Protein AF-A0A9P9CT08-F1 (afdb_monomer)

Foldseek 3Di:
DDDDPDDPVVLLVVLVVLLVLLVVLCVVLVLPVLLCCLAPVCPPPPQFDPLLNVLSVVLVVLLVVLVVLLVCVLCVCVPPVDDQPPVVLVVDPVSVVSVVVSVVSLVSSLVSQLCSPVRRHVDDSVSSNSNSVSVVSSVSSVSSNPDRDDDDDD

Mean predicted aligned error: 8.0 Å

Structure (mmCIF, N/CA/C/O backbone):
data_AF-A0A9P9CT08-F1
#
_entry.id   AF-A0A9P9CT08-F1
#
loop_
_atom_site.group_PDB
_atom_site.id
_atom_site.type_symbol
_atom_site.label_atom_id
_atom_site.label_alt_id
_atom_site.label_comp_id
_atom_site.label_asym_id
_atom_site.label_entity_id
_atom_site.label_seq_id
_atom_site.pdbx_PDB_ins_code
_atom_site.Cartn_x
_atom_site.Cartn_y
_atom_site.Cartn_z
_atom_site.occupancy
_atom_site.B_iso_or_equiv
_atom_site.auth_seq_id
_atom_site.auth_comp_id
_atom_site.auth_asym_id
_atom_site.auth_atom_id
_atom_site.pdbx_PDB_model_num
ATOM 1 N N . MET A 1 1 ? -39.304 -1.023 11.122 1.00 39.38 1 MET A N 1
ATOM 2 C CA . MET A 1 1 ? -38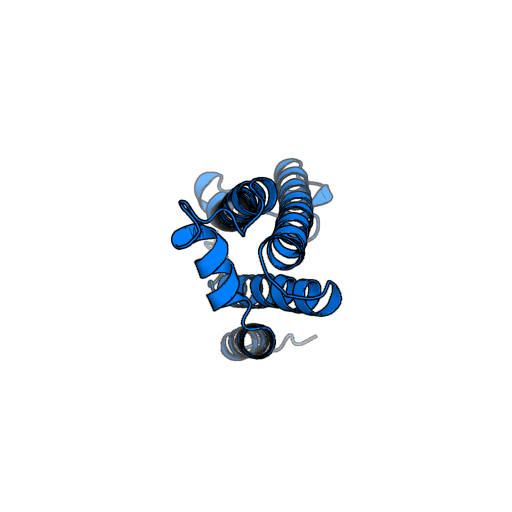.412 -0.973 9.941 1.00 39.38 1 MET A CA 1
ATOM 3 C C . MET A 1 1 ? -37.494 -2.193 10.001 1.00 39.38 1 MET A C 1
ATOM 5 O O . MET A 1 1 ? -36.633 -2.244 10.865 1.00 39.38 1 MET A O 1
ATOM 9 N N . SER A 1 2 ? -37.775 -3.234 9.209 1.00 43.03 2 SER A N 1
ATOM 10 C CA . SER A 1 2 ? -37.093 -4.540 9.278 1.00 43.03 2 SER A CA 1
ATOM 11 C C . SER A 1 2 ? -35.715 -4.464 8.611 1.00 43.03 2 SER A C 1
ATOM 13 O O . SER A 1 2 ? -35.615 -4.263 7.401 1.00 43.03 2 SER A O 1
ATOM 15 N N . THR A 1 3 ? -34.640 -4.587 9.389 1.00 51.22 3 THR A N 1
ATOM 16 C CA . THR A 1 3 ? -33.278 -4.709 8.866 1.00 51.22 3 THR A CA 1
ATOM 17 C C . THR A 1 3 ? -33.028 -6.168 8.493 1.00 51.22 3 THR A C 1
ATOM 19 O O . THR A 1 3 ? -32.820 -7.021 9.352 1.00 51.22 3 THR A O 1
ATOM 22 N N . ARG A 1 4 ? -33.054 -6.485 7.191 1.00 50.19 4 ARG A N 1
ATOM 23 C CA . ARG A 1 4 ? -32.616 -7.803 6.704 1.00 50.19 4 ARG A CA 1
ATOM 24 C C . ARG A 1 4 ? -31.183 -8.062 7.198 1.00 50.19 4 ARG A C 1
ATOM 26 O O . ARG A 1 4 ? -30.315 -7.220 6.946 1.00 50.19 4 ARG A O 1
ATOM 33 N N . PRO A 1 5 ? -30.895 -9.196 7.862 1.00 50.75 5 PRO A N 1
ATOM 34 C CA . PRO A 1 5 ? -29.531 -9.533 8.236 1.00 50.75 5 PRO A CA 1
ATOM 35 C C . PRO A 1 5 ? -28.715 -9.710 6.953 1.00 50.75 5 PRO A C 1
ATOM 37 O O . PRO A 1 5 ? -28.969 -10.612 6.158 1.00 50.75 5 PRO A O 1
ATOM 40 N N . SER A 1 6 ? -27.757 -8.813 6.709 1.00 51.44 6 SER A N 1
ATOM 41 C CA . SER A 1 6 ? -26.804 -9.003 5.612 1.00 51.44 6 SER A CA 1
ATOM 42 C C . SER A 1 6 ? -26.018 -10.286 5.881 1.00 51.44 6 SER A C 1
ATOM 44 O O . SER A 1 6 ? -25.309 -10.389 6.884 1.00 51.44 6 SER A O 1
ATOM 46 N N . THR A 1 7 ? -26.196 -11.293 5.026 1.00 59.69 7 THR A N 1
ATOM 47 C CA . THR A 1 7 ? -25.494 -12.568 5.165 1.00 59.69 7 THR A CA 1
ATOM 48 C C . THR A 1 7 ? -23.986 -12.318 5.042 1.00 59.69 7 THR A C 1
ATOM 50 O O . THR A 1 7 ? -23.569 -11.567 4.153 1.00 59.69 7 THR A O 1
ATOM 53 N N . PRO A 1 8 ? -23.146 -12.919 5.904 1.00 60.28 8 PRO A N 1
ATOM 54 C CA . PRO A 1 8 ? -21.688 -12.735 5.876 1.00 60.28 8 PRO A CA 1
ATOM 55 C C . PRO A 1 8 ? -21.079 -13.000 4.488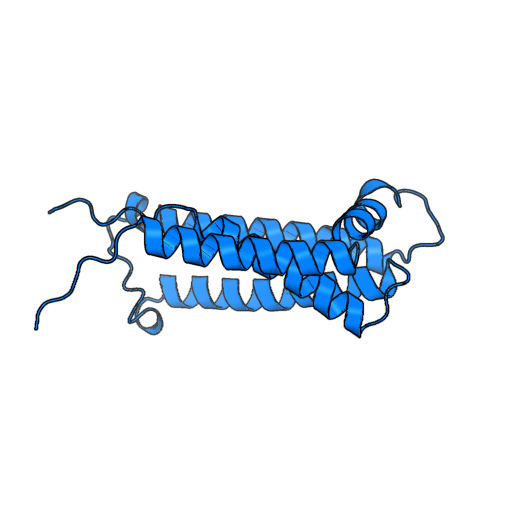 1.00 60.28 8 PRO A C 1
ATOM 57 O O . PRO A 1 8 ? -20.146 -12.313 4.071 1.00 60.28 8 PRO A O 1
ATOM 60 N N . PHE A 1 9 ? -21.700 -13.898 3.721 1.00 63.06 9 PHE A N 1
ATOM 61 C CA . PHE A 1 9 ? -21.345 -14.224 2.341 1.00 63.06 9 PHE A CA 1
ATOM 62 C C . PHE A 1 9 ? -21.417 -13.024 1.379 1.00 63.06 9 PHE A C 1
ATOM 64 O O . PHE A 1 9 ? -20.580 -12.877 0.493 1.00 63.06 9 PHE A O 1
ATOM 71 N N . THR A 1 10 ? -22.378 -12.112 1.571 1.00 70.31 10 THR A N 1
ATOM 72 C CA . THR A 1 10 ? -22.553 -10.937 0.698 1.00 70.31 10 THR A CA 1
ATOM 73 C C . THR A 1 10 ? -21.413 -9.926 0.872 1.00 70.31 10 THR A C 1
ATOM 75 O O . THR A 1 10 ? -20.987 -9.289 -0.094 1.00 70.31 10 THR A O 1
ATOM 78 N N . HIS A 1 11 ? -20.885 -9.796 2.095 1.00 67.31 11 HIS A N 1
ATOM 79 C CA . HIS A 1 11 ? -19.746 -8.920 2.395 1.00 67.31 11 HIS A CA 1
ATOM 80 C C . HIS A 1 11 ? -18.431 -9.507 1.885 1.00 67.31 11 HIS A C 1
ATOM 82 O O . HIS A 1 11 ? -17.660 -8.795 1.245 1.00 67.31 11 HIS A O 1
ATOM 88 N N . GLN A 1 12 ? -18.212 -10.811 2.071 1.00 73.69 12 GLN A N 1
ATOM 89 C CA . GLN A 1 12 ? -17.031 -11.509 1.548 1.00 73.69 12 GLN A CA 1
ATOM 90 C C . GLN A 1 12 ? -16.978 -11.479 0.014 1.00 73.69 12 GLN A C 1
ATOM 92 O O . GLN A 1 12 ? -15.934 -11.181 -0.565 1.00 73.69 12 GLN A O 1
ATOM 97 N N . LEU A 1 13 ? -18.118 -11.676 -0.657 1.00 76.81 13 LEU A N 1
ATOM 98 C CA . LEU A 1 13 ? -18.204 -11.596 -2.116 1.00 76.81 13 LEU A CA 1
ATOM 99 C C . LEU A 1 13 ? -17.859 -10.196 -2.642 1.00 76.81 13 LEU A C 1
ATOM 101 O O . LEU A 1 13 ? -17.245 -10.055 -3.699 1.00 76.81 13 LEU A O 1
ATOM 105 N N . ARG A 1 14 ? -18.227 -9.144 -1.903 1.00 77.38 14 ARG A N 1
ATOM 106 C CA . ARG A 1 14 ? -17.872 -7.765 -2.259 1.00 77.38 14 ARG A CA 1
ATOM 107 C C . ARG A 1 14 ? -16.369 -7.511 -2.105 1.00 77.38 14 ARG A C 1
ATOM 109 O O . ARG A 1 14 ? -15.801 -6.838 -2.958 1.00 77.38 14 ARG A O 1
ATOM 116 N N . GLN A 1 15 ? -15.728 -8.083 -1.087 1.00 83.62 15 GLN A N 1
ATOM 117 C CA . GLN A 1 15 ? -14.278 -7.967 -0.880 1.00 83.62 15 GLN A CA 1
ATOM 118 C C . GLN A 1 15 ? -13.469 -8.725 -1.938 1.00 83.62 15 GLN A C 1
ATOM 120 O O . GLN A 1 15 ? -12.487 -8.203 -2.465 1.00 83.62 15 GLN A O 1
ATOM 125 N N . LEU A 1 16 ? -13.947 -9.900 -2.354 1.00 87.25 16 LEU A N 1
ATOM 126 C CA . LEU A 1 16 ? -13.351 -10.659 -3.456 1.00 87.25 16 LEU A CA 1
ATOM 127 C C . LEU A 1 16 ? -13.342 -9.881 -4.779 1.00 87.25 16 LEU A C 1
ATOM 129 O O . LEU A 1 16 ? -12.391 -10.004 -5.547 1.00 87.25 16 LEU A O 1
ATOM 133 N N . ARG A 1 17 ? -14.348 -9.031 -5.040 1.00 86.69 17 ARG A N 1
ATOM 134 C CA . ARG A 1 17 ? -14.353 -8.166 -6.235 1.00 86.69 17 ARG A CA 1
ATOM 135 C C . ARG A 1 17 ? -13.184 -7.186 -6.237 1.00 86.69 17 ARG A C 1
ATOM 137 O O . ARG A 1 17 ? -12.593 -6.978 -7.291 1.00 86.69 17 ARG A O 1
ATOM 144 N N . PHE A 1 18 ? -12.823 -6.618 -5.085 1.00 87.56 18 PHE A N 1
ATOM 145 C CA . PHE A 1 18 ? -11.646 -5.752 -4.991 1.00 87.56 18 PHE A CA 1
ATOM 146 C C . PHE A 1 18 ? -10.371 -6.536 -5.293 1.00 87.56 18 PHE A C 1
ATOM 148 O O . PHE A 1 18 ? -9.583 -6.103 -6.126 1.00 87.56 18 PHE A O 1
ATOM 155 N N . ILE A 1 19 ? -10.214 -7.733 -4.722 1.00 91.31 19 ILE A N 1
ATOM 156 C CA . ILE A 1 19 ? -9.061 -8.598 -5.014 1.00 91.31 19 ILE A CA 1
ATOM 157 C C . ILE A 1 19 ? -8.984 -8.926 -6.508 1.00 91.31 19 ILE A C 1
ATOM 159 O O . ILE A 1 19 ? -7.902 -8.848 -7.085 1.00 91.31 19 ILE A O 1
ATOM 163 N N . ALA A 1 20 ? -10.113 -9.230 -7.152 1.00 90.94 20 ALA A N 1
ATOM 164 C CA . ALA A 1 20 ? -10.164 -9.521 -8.582 1.00 90.94 20 ALA A CA 1
ATOM 165 C C . ALA A 1 20 ? -9.766 -8.303 -9.435 1.00 90.94 20 ALA A C 1
ATOM 167 O O . ALA A 1 20 ? -8.899 -8.419 -10.299 1.00 90.94 20 ALA A O 1
ATOM 168 N N . ILE A 1 21 ? -10.340 -7.125 -9.161 1.00 92.19 21 ILE A N 1
ATOM 169 C CA . ILE A 1 21 ? -10.033 -5.879 -9.886 1.00 92.19 21 ILE A CA 1
ATOM 170 C C . ILE A 1 21 ? -8.563 -5.490 -9.695 1.00 92.19 21 ILE A C 1
ATOM 172 O O . ILE A 1 21 ? -7.868 -5.174 -10.660 1.00 92.19 21 ILE A O 1
ATOM 176 N N . GLY A 1 22 ? -8.073 -5.551 -8.458 1.00 91.75 22 GLY A N 1
ATOM 177 C CA . GLY A 1 22 ? -6.681 -5.264 -8.142 1.00 91.75 22 GLY A CA 1
ATOM 178 C C . GLY A 1 22 ? -5.729 -6.258 -8.807 1.00 91.75 22 GLY A C 1
ATOM 179 O O . GLY A 1 22 ? -4.739 -5.848 -9.404 1.00 91.75 22 GLY A O 1
ATOM 180 N N . SER A 1 23 ? -6.050 -7.554 -8.796 1.00 91.50 23 SER A N 1
ATOM 181 C CA . SER A 1 23 ? -5.259 -8.589 -9.480 1.00 91.50 23 SER A CA 1
ATOM 182 C C . SER A 1 23 ? -5.216 -8.378 -10.994 1.00 91.50 23 SER A C 1
ATOM 184 O O . SER A 1 23 ? -4.155 -8.523 -11.599 1.00 91.50 23 SER A O 1
ATOM 186 N N . ALA A 1 24 ? -6.329 -7.969 -11.610 1.00 94.62 24 ALA A N 1
ATOM 187 C CA . ALA A 1 24 ? -6.372 -7.645 -13.034 1.00 94.62 24 ALA A CA 1
ATOM 188 C C . ALA A 1 24 ? -5.461 -6.453 -13.380 1.00 94.62 24 ALA A C 1
ATOM 190 O O . ALA A 1 24 ? -4.666 -6.531 -14.319 1.00 94.62 24 ALA A O 1
ATOM 191 N N . GLY A 1 25 ? -5.508 -5.376 -12.586 1.00 91.62 25 GLY A N 1
ATOM 192 C CA . GLY A 1 25 ? -4.612 -4.226 -12.756 1.00 91.62 25 GLY A CA 1
ATOM 193 C C . GLY A 1 25 ? -3.138 -4.572 -12.504 1.00 91.62 25 GLY A C 1
ATOM 194 O O . GLY A 1 25 ? -2.247 -4.109 -13.225 1.00 91.62 25 GLY A O 1
ATOM 195 N N . MET A 1 26 ? -2.875 -5.456 -11.540 1.00 92.81 26 MET A N 1
ATOM 196 C CA . MET A 1 26 ? -1.541 -5.982 -11.242 1.00 92.81 26 MET A CA 1
ATOM 197 C C . MET A 1 26 ? -0.966 -6.782 -12.412 1.00 92.81 26 MET A C 1
ATOM 199 O O . MET A 1 26 ? 0.199 -6.600 -12.767 1.00 92.81 26 MET A O 1
ATOM 203 N N . TRP A 1 27 ? -1.782 -7.650 -13.017 1.00 93.44 27 TRP A N 1
ATOM 204 C CA . TRP A 1 27 ? -1.398 -8.459 -14.171 1.00 93.44 27 TRP A CA 1
ATOM 205 C C . TRP A 1 27 ? -1.104 -7.575 -15.385 1.00 93.44 27 TRP A C 1
ATOM 207 O O . TRP A 1 27 ? -0.024 -7.675 -15.968 1.00 93.44 27 TRP A O 1
ATOM 217 N N . TRP A 1 28 ? -1.998 -6.626 -15.687 1.00 93.56 28 TRP A N 1
ATOM 218 C CA . TRP A 1 28 ? -1.846 -5.700 -16.815 1.00 93.56 28 TRP A CA 1
ATOM 219 C C . TRP A 1 28 ? -0.571 -4.849 -16.732 1.00 93.56 28 TRP A C 1
ATOM 221 O O . TRP A 1 28 ? 0.121 -4.640 -17.726 1.00 93.56 28 TRP A O 1
ATOM 231 N N . THR A 1 29 ? -0.225 -4.375 -15.535 1.00 90.62 29 THR A N 1
ATOM 232 C CA . THR A 1 29 ? 0.980 -3.553 -15.317 1.00 90.62 29 THR A CA 1
ATOM 233 C C . THR A 1 29 ? 2.241 -4.380 -15.065 1.00 90.62 29 THR A C 1
ATOM 235 O O . THR A 1 29 ? 3.354 -3.846 -15.107 1.00 90.62 29 THR A O 1
ATOM 238 N N . SER A 1 30 ? 2.089 -5.679 -14.784 1.00 91.88 30 SER A N 1
ATOM 239 C CA . SER A 1 30 ? 3.143 -6.543 -14.238 1.00 91.88 30 SER A CA 1
ATOM 240 C C . SER A 1 30 ? 3.834 -5.926 -13.010 1.00 91.88 30 SER A C 1
ATOM 242 O O . SER A 1 30 ? 5.030 -6.135 -12.784 1.00 91.88 30 SER A O 1
ATOM 244 N N . ALA A 1 31 ? 3.103 -5.123 -12.225 1.00 89.00 31 ALA A N 1
ATOM 245 C CA . ALA A 1 31 ? 3.678 -4.344 -11.131 1.00 89.00 31 ALA A CA 1
ATOM 246 C C . ALA A 1 31 ? 4.278 -5.239 -10.038 1.00 89.00 31 ALA A C 1
ATOM 248 O O . ALA A 1 31 ? 5.304 -4.878 -9.466 1.00 89.00 31 ALA A O 1
ATOM 249 N N . PHE A 1 32 ? 3.715 -6.431 -9.807 1.00 89.00 32 PHE A N 1
ATOM 250 C CA . PHE A 1 32 ? 4.253 -7.405 -8.855 1.00 89.00 32 PHE A CA 1
ATOM 251 C C . PHE A 1 32 ? 5.681 -7.834 -9.213 1.00 89.00 32 PHE A C 1
ATOM 253 O O . PHE A 1 32 ? 6.618 -7.585 -8.456 1.00 89.00 32 PHE A O 1
ATOM 260 N N . SER A 1 33 ? 5.868 -8.413 -10.403 1.00 88.56 33 SER A N 1
ATOM 261 C CA . SER A 1 33 ? 7.168 -8.923 -10.858 1.00 88.56 33 SER A CA 1
ATOM 262 C C . SER A 1 33 ? 8.232 -7.828 -10.896 1.00 88.56 33 SER A C 1
ATOM 264 O O . SER A 1 33 ? 9.401 -8.065 -10.597 1.00 88.56 33 SER A O 1
ATOM 266 N N . ARG A 1 34 ? 7.827 -6.603 -11.233 1.00 89.25 34 ARG A N 1
ATOM 267 C CA . ARG A 1 34 ? 8.733 -5.458 -11.315 1.00 89.25 34 ARG A CA 1
ATOM 268 C C . ARG A 1 34 ? 9.116 -4.908 -9.946 1.00 89.25 34 ARG A C 1
ATOM 270 O O . ARG A 1 34 ? 10.286 -4.601 -9.747 1.00 89.25 34 ARG A O 1
ATOM 277 N N . MET A 1 35 ? 8.182 -4.854 -8.997 1.00 87.31 35 MET A N 1
ATOM 278 C CA . MET A 1 35 ? 8.482 -4.491 -7.610 1.00 87.31 35 MET A CA 1
ATOM 279 C C . MET A 1 35 ? 9.457 -5.501 -6.988 1.00 87.31 35 MET A C 1
ATOM 281 O O . MET A 1 35 ? 10.460 -5.107 -6.397 1.00 87.31 35 MET A O 1
ATOM 285 N N . VAL A 1 36 ? 9.224 -6.802 -7.208 1.00 87.69 36 VAL A N 1
ATOM 286 C CA . VAL A 1 36 ? 10.133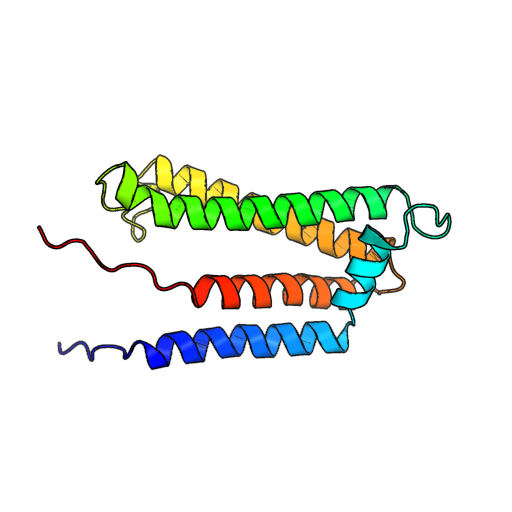 -7.874 -6.769 1.00 87.69 36 VAL A CA 1
ATOM 287 C C . VAL A 1 36 ? 11.513 -7.725 -7.413 1.00 87.69 36 VAL A C 1
ATOM 289 O O . VAL A 1 36 ? 12.525 -7.856 -6.725 1.00 87.69 36 VAL A O 1
ATOM 292 N N . LYS A 1 37 ? 11.586 -7.389 -8.708 1.00 86.75 37 LYS A N 1
ATOM 293 C CA . LYS A 1 37 ? 12.862 -7.125 -9.387 1.00 86.75 37 LYS A CA 1
ATOM 294 C C . LYS A 1 37 ? 13.640 -5.991 -8.717 1.00 86.75 37 LYS A C 1
ATOM 296 O O . LYS A 1 37 ? 14.801 -6.192 -8.374 1.00 86.75 37 LYS A O 1
ATOM 301 N N . VAL A 1 38 ? 12.995 -4.844 -8.490 1.00 86.50 38 VAL A N 1
ATOM 302 C CA . VAL A 1 38 ? 13.628 -3.662 -7.875 1.00 86.50 38 VAL A CA 1
ATOM 303 C C . VAL A 1 38 ? 14.092 -3.944 -6.448 1.00 86.50 38 VAL A C 1
ATOM 305 O O . VAL A 1 38 ? 15.174 -3.510 -6.057 1.00 86.50 38 VAL A O 1
ATOM 308 N N . PHE A 1 39 ? 13.295 -4.678 -5.676 1.00 84.56 39 PHE A N 1
ATOM 309 C CA . PHE A 1 39 ? 13.579 -4.921 -4.268 1.00 84.56 39 PHE A CA 1
ATOM 310 C C . PHE A 1 39 ? 14.613 -6.036 -4.047 1.00 84.56 39 PHE A C 1
ATOM 312 O O . PHE A 1 39 ? 15.568 -5.853 -3.291 1.00 84.56 39 PHE A O 1
ATOM 319 N N . TRP A 1 40 ? 14.445 -7.188 -4.705 1.00 82.44 40 TRP A N 1
ATOM 320 C CA . TRP A 1 40 ? 15.250 -8.396 -4.468 1.00 82.44 40 TRP A CA 1
ATOM 321 C C . TRP A 1 40 ? 16.408 -8.556 -5.449 1.00 82.44 40 TRP A C 1
ATOM 323 O O . TRP A 1 40 ? 17.533 -8.825 -5.030 1.00 82.44 40 TRP A O 1
ATOM 333 N N . TYR A 1 41 ? 16.160 -8.367 -6.744 1.00 76.38 41 TYR A N 1
ATOM 334 C CA . TYR A 1 41 ? 17.133 -8.701 -7.789 1.00 76.38 41 TYR A CA 1
ATOM 335 C C . TYR A 1 41 ? 18.069 -7.544 -8.153 1.00 76.38 41 TYR A C 1
ATOM 337 O O . TYR A 1 41 ? 19.145 -7.770 -8.695 1.00 76.38 41 TYR A O 1
ATOM 345 N N . SER A 1 42 ? 17.718 -6.302 -7.816 1.00 74.12 42 SER A N 1
ATOM 346 C CA . SER A 1 42 ? 18.558 -5.131 -8.100 1.00 74.12 42 SER A CA 1
ATOM 347 C C . SER A 1 42 ? 19.627 -4.845 -7.032 1.00 74.12 42 SER A C 1
ATOM 349 O O . SER A 1 42 ? 20.251 -3.775 -7.061 1.00 74.12 42 SER A O 1
ATOM 351 N N . ARG A 1 43 ? 19.893 -5.774 -6.099 1.00 66.75 43 ARG A N 1
ATOM 352 C CA . ARG A 1 43 ? 21.032 -5.695 -5.162 1.00 66.75 43 ARG A CA 1
ATOM 353 C C . ARG A 1 43 ? 22.351 -5.874 -5.930 1.00 66.75 43 ARG A C 1
ATOM 355 O O . ARG A 1 43 ? 22.860 -6.975 -6.060 1.00 66.75 43 ARG A O 1
ATOM 362 N N . GLY A 1 44 ? 22.872 -4.775 -6.475 1.00 67.50 44 GLY A N 1
ATOM 363 C CA . GLY A 1 44 ? 24.121 -4.721 -7.253 1.00 67.50 44 GLY A CA 1
ATOM 364 C C . GLY A 1 44 ? 23.962 -4.167 -8.673 1.00 67.50 44 GLY A C 1
ATOM 365 O O . GLY A 1 44 ? 24.936 -3.727 -9.274 1.00 67.50 44 GLY A O 1
ATOM 366 N N . ASP A 1 45 ? 22.733 -4.104 -9.189 1.00 76.88 45 ASP A N 1
ATOM 367 C CA . ASP A 1 45 ? 22.455 -3.597 -10.536 1.00 76.88 45 ASP A CA 1
ATOM 368 C C . ASP A 1 45 ? 22.578 -2.062 -10.594 1.00 76.88 45 ASP A C 1
ATOM 370 O O . ASP A 1 45 ? 21.842 -1.350 -9.903 1.00 76.88 45 ASP A O 1
ATOM 374 N N . LYS A 1 46 ? 23.509 -1.542 -11.404 1.00 78.31 46 LYS A N 1
ATOM 375 C CA . LYS A 1 46 ? 23.735 -0.094 -11.573 1.00 78.31 46 LYS A CA 1
ATOM 376 C C . LYS A 1 46 ? 22.659 0.591 -12.423 1.00 78.31 46 LYS A C 1
ATOM 378 O O . LYS A 1 46 ? 22.575 1.814 -12.392 1.00 78.31 46 LYS A O 1
ATOM 383 N N . SER A 1 47 ? 21.839 -0.167 -13.157 1.00 81.00 47 SER A N 1
ATOM 384 C CA . SER A 1 47 ? 20.782 0.392 -14.012 1.00 81.00 47 SER A CA 1
ATOM 385 C C . SER A 1 47 ? 19.595 0.947 -13.218 1.00 81.00 47 SER A C 1
ATOM 387 O O . SER A 1 47 ? 18.886 1.830 -13.697 1.00 81.00 47 SER A O 1
ATOM 389 N N . VAL A 1 48 ? 19.390 0.467 -11.986 1.00 84.12 48 VAL A N 1
ATOM 390 C CA . VAL A 1 48 ? 18.302 0.919 -11.113 1.00 84.12 48 VAL A CA 1
ATOM 391 C C . VAL A 1 48 ? 18.804 2.025 -10.179 1.00 84.12 48 VAL A C 1
ATOM 393 O O . VAL A 1 48 ? 19.736 1.777 -9.403 1.00 84.12 48 VAL A O 1
ATOM 396 N N . PRO A 1 49 ? 18.175 3.217 -10.176 1.00 86.44 49 PRO A N 1
ATOM 397 C CA . PRO A 1 49 ? 18.567 4.318 -9.304 1.00 86.44 49 PRO A CA 1
ATOM 398 C C . PRO A 1 49 ? 18.567 3.921 -7.826 1.00 86.44 49 PRO A C 1
ATOM 400 O O . PRO A 1 49 ? 17.651 3.249 -7.345 1.00 86.44 49 PRO A O 1
ATOM 403 N N . MET A 1 50 ? 19.560 4.391 -7.070 1.00 86.12 50 MET A N 1
ATOM 404 C CA . MET A 1 50 ? 19.651 4.114 -5.631 1.00 86.12 50 MET A CA 1
ATOM 405 C C . MET A 1 50 ? 18.423 4.632 -4.864 1.00 86.12 50 MET A C 1
ATOM 407 O O . MET A 1 50 ? 17.929 3.955 -3.962 1.00 86.12 50 MET A O 1
ATOM 411 N N . SER A 1 51 ? 17.867 5.775 -5.285 1.00 88.44 51 SER A N 1
ATOM 412 C CA . SER A 1 51 ? 16.622 6.327 -4.739 1.00 88.44 51 SER A CA 1
ATOM 413 C C . SER A 1 51 ? 15.427 5.396 -4.949 1.00 88.44 51 SER A C 1
ATOM 415 O O . SER A 1 51 ? 14.612 5.233 -4.046 1.00 88.44 51 SER A O 1
ATOM 417 N N . ALA A 1 52 ? 15.326 4.727 -6.101 1.00 86.25 52 ALA A N 1
ATOM 418 C CA . ALA A 1 52 ? 14.256 3.772 -6.375 1.00 86.25 52 ALA A CA 1
ATOM 419 C C . ALA A 1 52 ? 14.360 2.526 -5.480 1.00 86.25 52 ALA A C 1
ATOM 421 O O . ALA A 1 52 ? 13.351 2.046 -4.970 1.00 86.25 52 ALA A O 1
ATOM 422 N N . LYS A 1 53 ? 15.580 2.044 -5.212 1.00 87.12 53 LYS A N 1
ATOM 423 C CA . LYS A 1 53 ? 15.809 0.925 -4.281 1.00 87.12 53 LYS A CA 1
ATOM 424 C C . LYS A 1 53 ? 15.426 1.304 -2.853 1.00 87.12 53 LYS A C 1
ATOM 426 O O . LYS A 1 53 ? 14.690 0.566 -2.202 1.00 87.12 53 LYS A O 1
ATOM 431 N N . PHE A 1 54 ? 15.867 2.473 -2.388 1.00 89.44 54 PHE A N 1
ATOM 432 C CA . PHE A 1 54 ? 15.547 2.965 -1.047 1.00 89.44 54 PHE A CA 1
ATOM 433 C C . PHE A 1 54 ? 14.042 3.187 -0.862 1.00 89.44 54 PHE A C 1
ATOM 435 O O . PHE A 1 54 ? 13.459 2.698 0.104 1.00 89.44 54 PHE A O 1
ATOM 442 N N . THR A 1 55 ? 13.392 3.847 -1.825 1.00 90.62 55 THR A N 1
ATOM 443 C CA . THR A 1 55 ? 11.936 4.063 -1.802 1.00 90.62 55 THR A CA 1
ATOM 444 C C . THR A 1 55 ? 11.154 2.752 -1.881 1.00 90.62 55 THR A C 1
ATOM 446 O O . THR A 1 55 ? 10.132 2.642 -1.211 1.00 90.62 55 THR A O 1
ATOM 449 N N . SER A 1 56 ? 11.656 1.727 -2.587 1.00 89.94 56 SER A N 1
ATOM 450 C CA . SER A 1 56 ? 11.019 0.400 -2.623 1.00 89.94 56 SER A CA 1
ATOM 451 C C . SER A 1 56 ? 10.998 -0.268 -1.247 1.00 89.94 56 SER A C 1
ATOM 453 O O . SER A 1 56 ? 9.957 -0.757 -0.811 1.00 89.94 56 SER A O 1
ATOM 455 N N . ALA A 1 57 ? 12.123 -0.219 -0.526 1.00 90.38 57 ALA A N 1
ATOM 456 C CA . ALA A 1 57 ? 12.234 -0.772 0.817 1.00 90.38 57 ALA A CA 1
ATOM 457 C C . ALA A 1 57 ? 11.341 -0.009 1.802 1.00 90.38 57 ALA A C 1
ATOM 459 O O . ALA A 1 57 ? 10.617 -0.619 2.586 1.00 90.38 57 ALA A O 1
ATOM 460 N N . TRP A 1 58 ? 11.335 1.323 1.707 1.00 91.19 58 TRP A N 1
ATOM 461 C CA . TRP A 1 58 ? 10.474 2.178 2.523 1.00 91.19 58 TRP A CA 1
ATOM 462 C C . TRP A 1 58 ? 8.987 1.963 2.243 1.00 91.19 58 TRP A C 1
ATOM 464 O O . TRP A 1 58 ? 8.185 1.942 3.171 1.00 91.19 58 TRP A O 1
ATOM 474 N N . SER A 1 59 ? 8.607 1.761 0.984 1.00 90.56 59 SER A N 1
ATOM 475 C CA . SER A 1 59 ? 7.223 1.479 0.609 1.00 90.56 59 SER A CA 1
ATOM 476 C C . SER A 1 59 ? 6.740 0.150 1.197 1.00 90.56 59 SER A C 1
ATOM 478 O O . SER A 1 59 ? 5.651 0.094 1.765 1.00 90.56 59 SER A O 1
ATOM 480 N N . ILE A 1 60 ? 7.574 -0.897 1.158 1.00 89.81 60 ILE A N 1
ATOM 481 C CA . ILE A 1 60 ? 7.269 -2.188 1.796 1.00 89.81 60 ILE A CA 1
ATOM 482 C C . ILE A 1 60 ? 7.161 -2.029 3.314 1.00 89.81 60 ILE A C 1
ATOM 484 O O . ILE A 1 60 ? 6.206 -2.521 3.912 1.00 89.81 60 ILE A O 1
ATOM 488 N N . PHE A 1 61 ? 8.097 -1.307 3.933 1.00 92.25 61 PHE A N 1
ATOM 489 C CA . PHE A 1 61 ? 8.059 -1.026 5.367 1.00 92.25 61 PHE A CA 1
ATOM 490 C C . PHE A 1 61 ? 6.772 -0.294 5.772 1.00 92.25 61 PHE A C 1
ATOM 492 O O . PHE A 1 61 ? 6.102 -0.703 6.716 1.00 92.25 61 PHE A O 1
ATOM 499 N N . VAL A 1 62 ? 6.372 0.737 5.021 1.00 91.88 62 VAL A N 1
ATOM 500 C CA . VAL A 1 62 ? 5.118 1.471 5.258 1.00 91.88 62 VAL A CA 1
ATOM 501 C C . VAL A 1 62 ? 3.905 0.576 5.033 1.00 91.88 62 VAL A C 1
ATOM 503 O O . VAL A 1 62 ? 2.972 0.624 5.829 1.00 91.88 62 VAL A O 1
ATOM 506 N N . GLY A 1 63 ? 3.917 -0.278 4.008 1.00 88.75 63 GLY A N 1
ATOM 507 C CA . GLY A 1 63 ? 2.860 -1.264 3.780 1.00 88.75 63 GLY A CA 1
ATOM 508 C C . GLY A 1 63 ? 2.684 -2.210 4.971 1.00 88.75 63 GLY A C 1
ATOM 509 O O . GLY A 1 63 ? 1.565 -2.404 5.444 1.00 88.75 63 GLY A O 1
ATOM 510 N N . LEU A 1 64 ? 3.786 -2.734 5.516 1.00 91.56 64 LEU A N 1
ATOM 511 C CA . LEU A 1 64 ? 3.768 -3.565 6.724 1.00 91.56 64 LEU A CA 1
ATOM 512 C C . LEU A 1 64 ? 3.286 -2.784 7.951 1.00 91.56 64 LEU A C 1
ATOM 514 O O . LEU A 1 64 ? 2.473 -3.301 8.715 1.00 91.56 64 LEU A O 1
ATOM 518 N N . ALA A 1 65 ? 3.727 -1.536 8.118 1.00 90.88 65 ALA A N 1
ATOM 519 C CA . ALA A 1 65 ? 3.277 -0.671 9.205 1.00 90.88 65 ALA A CA 1
ATOM 520 C C . ALA A 1 65 ? 1.765 -0.393 9.129 1.00 90.88 65 ALA A C 1
ATOM 522 O O . ALA A 1 65 ? 1.086 -0.435 10.150 1.00 90.88 65 ALA A O 1
ATOM 523 N N . VAL A 1 66 ? 1.210 -0.184 7.930 1.00 90.00 66 VAL A N 1
ATOM 524 C CA . VAL A 1 66 ? -0.238 -0.022 7.719 1.00 90.00 66 VAL A CA 1
ATOM 525 C C . VAL A 1 66 ? -0.999 -1.291 8.104 1.00 90.00 66 VAL A C 1
ATOM 527 O O . VAL A 1 66 ? -2.009 -1.201 8.801 1.00 90.00 66 VAL A O 1
ATOM 530 N N . VAL A 1 67 ? -0.521 -2.470 7.692 1.00 89.88 67 VAL A N 1
ATOM 531 C CA . VAL A 1 67 ? -1.132 -3.752 8.086 1.00 89.88 67 VAL A CA 1
ATOM 532 C C . VAL A 1 67 ? -1.082 -3.923 9.605 1.00 89.88 67 VAL A C 1
ATOM 534 O O . VAL A 1 67 ? -2.100 -4.238 10.217 1.00 89.88 67 VAL A O 1
ATOM 537 N N . ALA A 1 68 ? 0.064 -3.646 10.231 1.00 89.56 68 ALA A N 1
ATOM 538 C CA . ALA A 1 68 ? 0.218 -3.700 11.682 1.00 89.56 68 ALA A CA 1
ATOM 539 C C . ALA A 1 68 ? -0.730 -2.726 12.402 1.00 89.56 68 ALA A C 1
ATOM 541 O O . ALA A 1 68 ? -1.356 -3.101 13.390 1.00 89.56 68 ALA A O 1
ATOM 542 N N . GLN A 1 69 ? -0.906 -1.510 11.879 1.00 86.06 69 GLN A N 1
ATOM 543 C CA . GLN A 1 69 ? -1.835 -0.519 12.422 1.00 86.06 69 GLN A CA 1
ATOM 544 C C . GLN A 1 69 ? -3.299 -0.980 12.311 1.00 86.06 69 GLN A C 1
ATOM 546 O O . GLN A 1 69 ? -4.086 -0.785 13.237 1.00 86.06 69 GLN A O 1
ATOM 551 N N . PHE A 1 70 ? -3.671 -1.627 11.202 1.00 86.31 70 PHE A N 1
ATOM 552 C CA . PHE A 1 70 ? -4.994 -2.236 11.046 1.00 86.31 70 PHE A CA 1
ATOM 553 C C . PHE A 1 70 ? -5.231 -3.348 12.070 1.00 86.31 70 PHE A C 1
ATOM 555 O O . PHE A 1 70 ? -6.267 -3.365 12.734 1.00 86.31 70 PHE A O 1
ATOM 562 N N . LEU A 1 71 ? -4.260 -4.249 12.237 1.00 87.19 71 LEU A N 1
ATOM 563 C CA . LEU A 1 71 ? -4.332 -5.314 13.238 1.00 87.19 71 LEU A CA 1
ATOM 564 C C . LEU A 1 71 ? -4.396 -4.744 14.658 1.00 87.19 71 LEU A C 1
ATOM 566 O O . LEU A 1 71 ? -5.180 -5.222 15.472 1.00 87.19 71 LEU A O 1
ATOM 570 N N . PHE A 1 72 ? -3.646 -3.676 14.936 1.00 85.56 72 PHE A N 1
ATOM 571 C CA . PHE A 1 72 ? -3.698 -2.961 16.207 1.00 85.56 72 PHE A CA 1
ATOM 572 C C . PHE A 1 72 ? -5.103 -2.414 16.502 1.00 85.56 72 PHE A C 1
ATOM 574 O O . PHE A 1 72 ? -5.597 -2.580 17.617 1.00 85.56 72 PHE A O 1
ATOM 581 N N . LEU A 1 73 ? -5.790 -1.825 15.516 1.00 83.69 73 LEU A N 1
ATOM 582 C CA . LEU A 1 73 ? -7.171 -1.348 15.683 1.00 83.69 73 LEU A CA 1
ATOM 583 C C . LEU A 1 73 ? -8.161 -2.489 15.954 1.00 83.69 73 LEU A C 1
ATOM 585 O O . LEU A 1 73 ? -9.036 -2.345 16.806 1.00 83.69 73 LEU A O 1
ATOM 589 N N . ILE A 1 74 ? -8.002 -3.632 15.279 1.00 82.69 74 ILE A N 1
ATOM 590 C CA . ILE A 1 74 ? -8.825 -4.830 15.522 1.00 82.69 74 ILE A CA 1
ATOM 591 C C . ILE A 1 74 ? -8.558 -5.411 16.918 1.00 82.69 74 ILE A C 1
ATOM 593 O O . ILE A 1 74 ? -9.481 -5.898 17.567 1.00 82.69 74 ILE A O 1
ATOM 597 N N . TRP A 1 75 ? -7.312 -5.343 17.392 1.00 82.81 75 TRP A N 1
ATOM 598 C CA . TRP A 1 75 ? -6.890 -5.894 18.681 1.00 82.81 75 TRP A CA 1
ATOM 599 C C . TRP A 1 75 ? -7.217 -4.989 19.879 1.00 82.81 75 TRP A C 1
ATOM 601 O O . TRP A 1 75 ? -7.478 -5.470 20.977 1.00 82.81 75 TRP A O 1
ATOM 611 N N . THR A 1 76 ? -7.249 -3.670 19.682 1.00 80.88 76 THR A N 1
ATOM 612 C CA . TH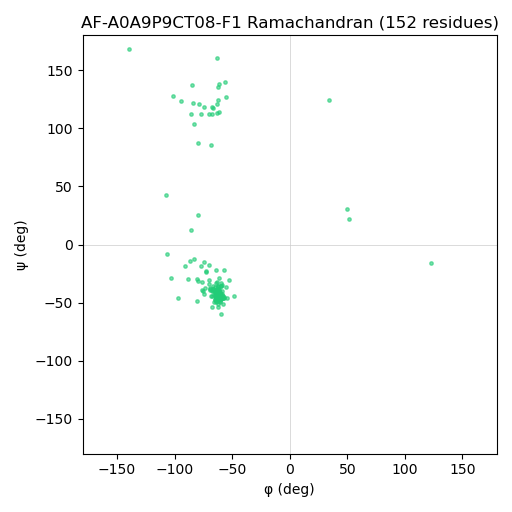R A 1 76 ? -7.543 -2.665 20.722 1.00 80.88 76 THR A CA 1
ATOM 613 C C . THR A 1 76 ? -8.791 -2.950 21.583 1.00 80.88 76 THR A C 1
ATOM 615 O O . THR A 1 76 ? -8.684 -2.811 22.805 1.00 80.88 76 THR A O 1
ATOM 618 N N . PRO A 1 77 ? -9.959 -3.361 21.041 1.00 74.00 77 PRO A N 1
ATOM 619 C CA . PRO A 1 77 ? -11.121 -3.672 21.877 1.00 74.00 77 PRO A CA 1
ATOM 620 C C . PRO A 1 77 ? -10.866 -4.826 22.857 1.00 74.00 77 PRO A C 1
ATOM 622 O O . PRO A 1 77 ? -11.434 -4.819 23.944 1.00 74.00 77 PRO A O 1
ATOM 625 N N . PHE A 1 78 ? -9.983 -5.773 22.520 1.00 75.25 78 PHE A N 1
ATOM 626 C CA . PHE A 1 78 ? -9.650 -6.910 23.383 1.00 75.25 78 PHE A CA 1
ATOM 627 C C . PHE A 1 78 ? -8.720 -6.542 24.538 1.00 75.25 78 PHE A C 1
ATOM 629 O O . PHE A 1 78 ? -8.807 -7.137 25.605 1.00 75.25 78 PHE A O 1
ATOM 636 N N . THR A 1 79 ? -7.820 -5.576 24.345 1.00 75.56 79 THR A N 1
ATOM 637 C CA . THR A 1 79 ? -6.851 -5.197 25.387 1.00 75.56 79 THR A CA 1
ATOM 638 C C . THR A 1 79 ? -7.372 -4.135 26.329 1.00 75.56 79 THR A C 1
ATOM 640 O O . THR A 1 79 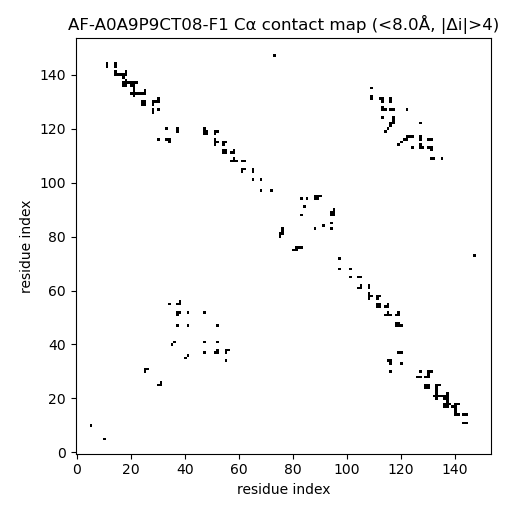? -6.948 -4.086 27.479 1.00 75.56 79 THR A O 1
ATOM 643 N N . ARG A 1 80 ? -8.257 -3.258 25.848 1.00 69.94 80 ARG A N 1
ATOM 644 C CA . ARG A 1 80 ? -8.711 -2.098 26.621 1.00 69.94 80 ARG A CA 1
ATOM 645 C C . ARG A 1 80 ? -10.131 -2.228 27.159 1.00 69.94 80 ARG A C 1
ATOM 647 O O . ARG A 1 80 ? -10.527 -1.370 27.934 1.00 69.94 80 ARG A O 1
ATOM 654 N N . ASN A 1 81 ? -10.895 -3.253 26.764 1.00 67.81 81 ASN A N 1
ATOM 655 C CA . ASN A 1 81 ? -12.324 -3.395 27.093 1.00 67.81 81 ASN A CA 1
ATOM 656 C C . ASN A 1 81 ? -13.164 -2.137 26.768 1.00 67.81 81 ASN A C 1
ATOM 658 O O . ASN A 1 81 ? -14.247 -1.944 27.311 1.00 67.81 81 ASN A O 1
ATOM 662 N N . VAL A 1 82 ? -12.683 -1.274 25.864 1.00 67.56 82 VAL A N 1
ATOM 663 C CA . VAL A 1 82 ? -13.405 -0.085 25.396 1.00 67.56 82 VAL A CA 1
ATOM 664 C C . VAL A 1 82 ? -14.012 -0.400 24.035 1.00 67.56 82 VAL A C 1
ATOM 666 O O . VAL A 1 82 ? -13.311 -0.820 23.110 1.00 67.56 82 VAL A O 1
ATOM 669 N N . GLN A 1 83 ? -15.318 -0.171 23.886 1.00 68.81 83 GLN A N 1
ATOM 670 C CA . GLN A 1 83 ? -15.966 -0.237 22.579 1.00 68.81 83 GLN A CA 1
ATOM 671 C C . GLN A 1 83 ? -15.511 0.956 21.732 1.00 68.81 83 GLN A C 1
ATOM 673 O O . GLN A 1 83 ? -15.841 2.104 22.020 1.00 68.81 83 GLN A O 1
ATOM 678 N N . LEU A 1 84 ? -14.746 0.684 20.674 1.00 71.00 84 LEU A N 1
ATOM 679 C CA . LEU A 1 84 ? -14.341 1.705 19.712 1.00 71.00 84 LEU A CA 1
ATOM 680 C C . LEU A 1 84 ? -15.571 2.191 18.929 1.00 71.00 84 LEU A C 1
ATOM 682 O O . LEU A 1 84 ? -16.138 1.448 18.123 1.00 71.00 84 LEU A O 1
ATOM 686 N N . ASP A 1 85 ? -15.978 3.445 19.142 1.00 76.06 85 ASP A N 1
ATOM 687 C CA . ASP A 1 85 ? -17.018 4.084 18.333 1.00 76.06 85 ASP A CA 1
ATOM 688 C C . ASP A 1 85 ? -16.424 4.583 17.007 1.00 76.06 85 ASP A C 1
ATOM 690 O O . ASP A 1 85 ? -16.009 5.733 16.857 1.00 76.06 85 ASP A O 1
ATOM 694 N N . TYR A 1 86 ? -16.399 3.695 16.012 1.00 75.25 86 TYR A N 1
ATOM 695 C CA . TYR A 1 86 ? -15.968 4.023 14.651 1.00 75.25 86 TYR A CA 1
ATOM 696 C C . TYR A 1 86 ? -16.874 5.053 13.956 1.00 75.25 86 TYR A C 1
ATOM 698 O O . TYR A 1 86 ? -16.435 5.706 13.007 1.00 75.25 86 TYR A O 1
ATOM 706 N N . ARG A 1 87 ? -18.129 5.220 14.398 1.00 76.31 87 ARG A N 1
ATOM 707 C CA . ARG A 1 87 ? -19.070 6.181 13.804 1.00 76.31 87 ARG A CA 1
ATOM 708 C C . ARG A 1 87 ? -18.721 7.604 14.231 1.00 76.31 87 ARG A C 1
ATOM 710 O O . ARG A 1 87 ? -18.712 8.497 13.388 1.00 76.31 87 ARG A O 1
ATOM 717 N N . ASN A 1 88 ? -18.347 7.783 15.497 1.00 81.31 88 ASN A N 1
ATOM 718 C CA . ASN A 1 88 ? -17.866 9.049 16.052 1.00 81.31 88 ASN A CA 1
ATOM 719 C C . ASN A 1 88 ? -16.356 9.029 16.328 1.00 81.31 88 ASN A C 1
ATOM 721 O O . ASN A 1 88 ? -15.883 9.557 17.332 1.00 81.31 88 ASN A O 1
ATOM 725 N N . TRP A 1 89 ? -15.573 8.469 15.405 1.00 80.56 89 TRP A N 1
ATOM 72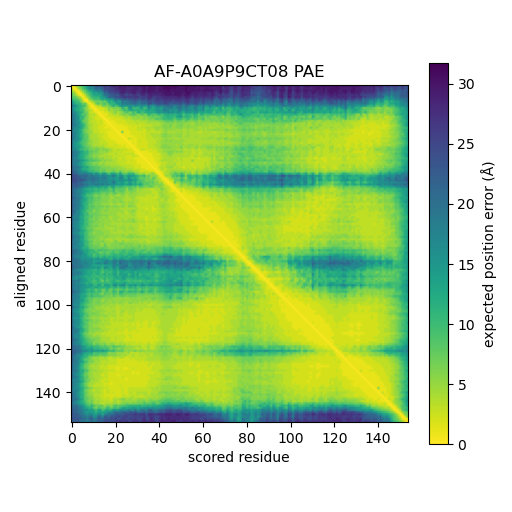6 C CA . TRP A 1 89 ? -14.130 8.262 15.575 1.00 80.56 89 TRP A CA 1
ATOM 727 C C . TRP A 1 89 ? -13.325 9.537 15.884 1.00 80.56 89 TRP A C 1
ATOM 729 O O . TRP A 1 89 ? -12.234 9.460 16.437 1.00 80.56 89 TRP A O 1
ATOM 739 N N . ARG A 1 90 ? -13.853 10.722 15.547 1.00 82.25 90 ARG A N 1
ATOM 740 C CA . ARG A 1 90 ? -13.229 12.022 15.850 1.00 82.25 90 ARG A CA 1
ATOM 741 C C . ARG A 1 90 ? -13.310 12.411 17.329 1.00 82.25 90 ARG A C 1
ATOM 743 O O . ARG A 1 90 ? -12.516 13.248 17.759 1.00 82.25 90 ARG A O 1
ATOM 750 N N . ALA A 1 91 ? -14.274 11.852 18.064 1.00 83.00 91 ALA A N 1
ATOM 751 C CA . ALA A 1 91 ? -14.500 12.138 19.477 1.00 83.00 91 ALA A CA 1
ATOM 752 C C . ALA A 1 91 ? -13.524 11.372 20.382 1.00 83.00 91 ALA A C 1
ATOM 754 O O . ALA A 1 91 ? -13.124 11.896 21.415 1.00 83.00 91 ALA A O 1
ATOM 755 N N . SER A 1 92 ? -13.093 10.174 19.971 1.00 80.19 92 SER A N 1
ATOM 756 C CA . SER A 1 92 ? -12.039 9.425 20.661 1.00 80.19 92 SER A CA 1
ATOM 757 C C . SER A 1 92 ? -10.660 9.906 20.191 1.00 80.19 92 SER A C 1
ATOM 759 O O . SER A 1 92 ? -10.355 9.825 18.994 1.00 80.19 92 SER A O 1
ATOM 761 N N . PRO A 1 93 ? -9.800 10.388 21.106 1.00 80.25 93 PRO A N 1
ATOM 762 C CA . PRO A 1 93 ? -8.420 10.742 20.784 1.00 80.25 93 PRO A CA 1
ATOM 763 C C . PRO A 1 93 ? -7.647 9.582 20.142 1.00 80.25 93 PRO A C 1
ATOM 765 O O . PRO A 1 93 ? -6.860 9.803 19.220 1.00 80.25 93 PRO A O 1
ATOM 768 N N . GLU A 1 94 ? -7.910 8.353 20.591 1.00 79.12 94 GLU A N 1
ATOM 769 C CA . GLU A 1 94 ? -7.256 7.129 20.135 1.00 79.12 94 GLU A CA 1
ATOM 770 C C . GLU A 1 94 ? -7.622 6.812 18.682 1.00 79.12 94 GLU A C 1
ATOM 772 O O . GLU A 1 94 ? -6.731 6.689 17.838 1.00 79.12 94 GLU A O 1
ATOM 777 N N . LEU A 1 95 ? -8.921 6.748 18.354 1.00 82.81 95 LEU A N 1
ATOM 778 C CA . LEU A 1 95 ? -9.353 6.489 16.977 1.00 82.81 95 LEU A CA 1
ATOM 779 C C . LEU A 1 95 ? -8.934 7.620 16.034 1.00 82.81 95 LEU A C 1
ATOM 781 O O . LEU A 1 95 ? -8.491 7.353 14.914 1.00 82.81 95 LEU A O 1
ATOM 785 N N . ARG A 1 96 ? -9.042 8.880 16.475 1.00 87.62 96 ARG A N 1
ATOM 786 C CA . ARG A 1 96 ? -8.654 10.041 15.668 1.00 87.62 96 ARG A CA 1
ATOM 787 C C . ARG A 1 96 ? -7.184 9.994 15.283 1.00 87.62 96 ARG A C 1
ATO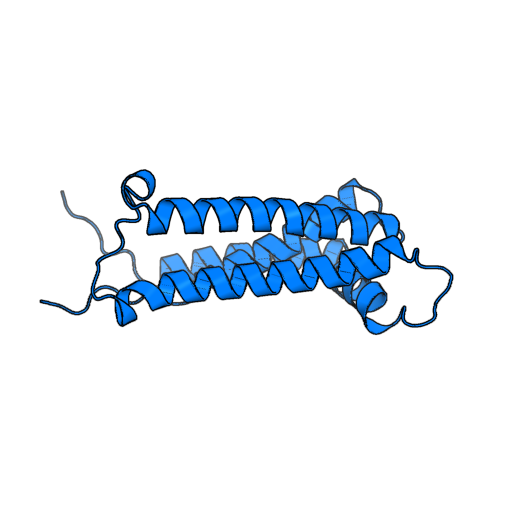M 789 O O . ARG A 1 96 ? -6.866 10.192 14.109 1.00 87.62 96 ARG A O 1
ATOM 796 N N . GLY A 1 97 ? -6.305 9.715 16.245 1.00 87.12 97 GLY A N 1
ATOM 797 C CA . GLY A 1 97 ? -4.872 9.581 16.001 1.00 87.12 97 GLY A CA 1
ATOM 798 C C . GLY A 1 97 ? -4.574 8.432 15.043 1.00 87.12 97 GLY A C 1
ATOM 799 O O . GLY A 1 97 ? -3.967 8.644 13.993 1.00 87.12 97 GLY A O 1
ATOM 800 N N . SER A 1 98 ? -5.066 7.231 15.352 1.00 87.75 98 SER A N 1
ATOM 801 C CA . SER A 1 98 ? -4.770 6.033 14.565 1.00 87.75 98 SER A CA 1
ATOM 802 C C . SER A 1 98 ? -5.269 6.115 13.123 1.00 87.75 98 SER A C 1
ATOM 804 O O . SER A 1 98 ? -4.504 5.779 12.220 1.00 87.75 98 SER A O 1
ATOM 806 N N . ILE A 1 99 ? -6.499 6.590 12.884 1.00 87.75 99 ILE A N 1
ATOM 807 C CA . ILE A 1 99 ? -7.064 6.735 11.529 1.00 87.75 99 ILE A CA 1
ATOM 808 C C . ILE A 1 99 ? -6.312 7.808 10.735 1.00 87.75 99 ILE A C 1
ATOM 810 O O . ILE A 1 99 ? -6.061 7.626 9.542 1.00 87.75 99 ILE A O 1
ATOM 814 N N . THR A 1 100 ? -5.911 8.907 11.381 1.00 89.69 100 THR A N 1
ATOM 815 C CA . THR A 1 100 ? -5.140 9.970 10.718 1.00 89.69 100 THR A CA 1
ATOM 816 C C . THR A 1 100 ? -3.764 9.464 10.308 1.00 89.69 100 THR A C 1
ATOM 818 O O . THR A 1 100 ? -3.395 9.588 9.142 1.00 89.69 100 THR A O 1
ATOM 821 N N . VAL A 1 101 ? -3.033 8.827 11.229 1.00 91.81 101 VAL A N 1
ATOM 822 C CA . VAL A 1 101 ? -1.727 8.219 10.931 1.00 91.81 101 VAL A CA 1
ATOM 823 C C . VAL A 1 101 ? -1.869 7.187 9.815 1.00 91.81 101 VAL A C 1
ATOM 825 O O . VAL A 1 101 ? -1.109 7.223 8.857 1.00 91.81 101 VAL A O 1
ATOM 828 N N . LEU A 1 102 ? -2.897 6.339 9.872 1.00 89.94 102 LEU A N 1
ATOM 829 C CA . LEU A 1 102 ? -3.169 5.334 8.847 1.00 89.94 102 LEU A CA 1
ATOM 830 C C . LEU A 1 102 ? -3.423 5.968 7.474 1.00 89.94 102 LEU A C 1
ATOM 832 O O . LEU A 1 102 ? -2.859 5.522 6.479 1.00 89.94 102 LEU A O 1
ATOM 836 N N . THR A 1 103 ? -4.207 7.045 7.416 1.00 91.75 103 THR A N 1
ATOM 837 C CA . THR A 1 103 ? -4.479 7.778 6.170 1.00 91.75 103 THR A CA 1
ATOM 838 C C . THR A 1 103 ? -3.202 8.391 5.595 1.00 91.75 103 THR A C 1
ATOM 840 O O . THR A 1 103 ? -2.930 8.244 4.403 1.00 91.75 103 THR A O 1
ATOM 843 N N . VAL A 1 104 ? -2.382 9.027 6.436 1.00 94.69 104 VAL A N 1
ATOM 844 C CA . VAL A 1 104 ? -1.104 9.622 6.017 1.00 94.69 104 VAL A CA 1
ATOM 845 C C . VAL A 1 104 ? -0.138 8.543 5.527 1.00 94.69 104 VAL A C 1
ATOM 847 O O . VAL A 1 104 ? 0.450 8.693 4.458 1.00 94.69 104 VAL A O 1
ATOM 850 N N . SER A 1 105 ? -0.016 7.427 6.248 1.00 93.19 105 SER A N 1
ATOM 851 C CA . SER A 1 105 ? 0.823 6.295 5.851 1.00 93.19 105 SER A CA 1
ATOM 852 C C . SER A 1 105 ? 0.364 5.665 4.537 1.00 93.19 105 SER A C 1
ATOM 854 O O . SER A 1 105 ? 1.205 5.311 3.715 1.00 93.19 105 SER A O 1
ATOM 856 N N . LEU A 1 106 ? -0.947 5.567 4.290 1.00 92.56 106 LEU A N 1
ATOM 857 C CA . LEU A 1 106 ? -1.474 5.068 3.019 1.00 92.56 106 LEU A CA 1
ATOM 858 C C . LEU A 1 106 ? -1.050 5.966 1.851 1.00 92.56 106 LEU A C 1
ATOM 860 O O . LEU A 1 106 ? -0.489 5.459 0.882 1.00 92.56 106 LEU A O 1
ATOM 864 N N . VAL A 1 107 ? -1.269 7.280 1.958 1.00 95.06 107 VAL A N 1
ATOM 865 C CA . VAL A 1 107 ? -0.910 8.246 0.904 1.00 95.06 107 VAL A CA 1
ATOM 866 C C . VAL A 1 107 ? 0.603 8.282 0.687 1.00 95.06 107 VAL A C 1
ATOM 868 O O . VAL A 1 107 ? 1.070 8.253 -0.454 1.00 95.06 107 VAL A O 1
ATOM 871 N N . PHE A 1 108 ? 1.378 8.297 1.771 1.00 95.00 108 PHE A N 1
ATOM 872 C CA . PHE A 1 108 ? 2.836 8.306 1.714 1.00 95.00 108 PHE A CA 1
ATOM 873 C C . PHE A 1 108 ? 3.392 7.023 1.083 1.00 95.00 108 PHE A C 1
ATOM 875 O O . PHE A 1 108 ? 4.173 7.089 0.134 1.00 95.00 108 PHE A O 1
ATOM 882 N N . GLY A 1 109 ? 2.937 5.854 1.540 1.00 93.25 109 GLY A N 1
ATOM 883 C CA . GLY A 1 109 ? 3.342 4.559 0.993 1.00 93.25 109 GLY A CA 1
ATOM 884 C C . GLY A 1 109 ? 2.973 4.395 -0.482 1.00 93.25 109 GLY A C 1
ATOM 885 O O . GLY A 1 109 ? 3.784 3.880 -1.253 1.00 93.25 109 GLY A O 1
ATOM 886 N N . TRP A 1 110 ? 1.803 4.896 -0.895 1.00 95.12 110 TRP A N 1
ATOM 887 C CA . TRP A 1 110 ? 1.341 4.838 -2.281 1.00 95.12 110 TRP A CA 1
ATOM 888 C C . TRP A 1 110 ? 2.212 5.724 -3.166 1.00 95.12 110 TRP A C 1
ATOM 890 O O . TRP A 1 110 ? 2.666 5.285 -4.218 1.00 95.12 110 TRP A O 1
ATOM 900 N N . SER A 1 111 ? 2.526 6.934 -2.699 1.00 95.69 111 SER A N 1
ATOM 901 C CA . SER A 1 111 ? 3.388 7.879 -3.416 1.00 95.69 111 SER A CA 1
ATOM 902 C C . SER A 1 111 ? 4.799 7.317 -3.608 1.00 95.69 111 SER A C 1
ATOM 904 O O . SER A 1 111 ? 5.358 7.395 -4.704 1.00 95.69 111 SER A O 1
ATOM 906 N N . LEU A 1 112 ? 5.354 6.683 -2.568 1.00 93.50 112 LEU A N 1
ATOM 907 C CA . LEU A 1 112 ? 6.625 5.964 -2.656 1.00 93.50 112 LEU A CA 1
ATOM 908 C C . LEU A 1 112 ? 6.555 4.830 -3.677 1.00 93.50 112 LEU A C 1
ATOM 910 O O . LEU A 1 112 ? 7.462 4.696 -4.492 1.00 93.50 112 LEU A O 1
ATOM 914 N N . LEU A 1 113 ? 5.474 4.049 -3.677 1.00 92.25 113 LEU A N 1
ATOM 915 C CA . LEU A 1 113 ? 5.318 2.917 -4.586 1.00 92.25 113 LEU A CA 1
ATOM 916 C C . LEU A 1 113 ? 5.173 3.369 -6.048 1.00 92.25 113 LEU A C 1
ATOM 918 O O . LEU A 1 113 ? 5.796 2.785 -6.933 1.00 92.25 113 LEU A O 1
ATOM 922 N N . VAL A 1 114 ? 4.432 4.453 -6.307 1.00 95.12 114 VAL A N 1
ATOM 923 C CA . VAL A 1 114 ? 4.358 5.093 -7.633 1.00 95.12 114 VAL A CA 1
ATOM 924 C C . VAL A 1 114 ? 5.741 5.558 -8.080 1.00 95.12 114 VAL A C 1
ATOM 926 O O . VAL A 1 114 ? 6.145 5.276 -9.209 1.00 95.12 114 VAL A O 1
ATOM 929 N N . TYR A 1 115 ? 6.492 6.230 -7.201 1.00 93.62 115 TYR A N 1
ATOM 930 C CA . TYR A 1 115 ? 7.848 6.681 -7.508 1.00 93.62 115 TYR A CA 1
ATOM 931 C C . TYR A 1 115 ? 8.779 5.504 -7.816 1.00 93.62 115 TYR A C 1
ATOM 933 O O . TYR A 1 115 ? 9.496 5.526 -8.817 1.00 93.62 115 TYR A O 1
ATOM 941 N N . THR A 1 116 ? 8.740 4.449 -7.000 1.00 92.69 116 THR A N 1
ATOM 942 C CA . THR A 1 116 ? 9.522 3.228 -7.207 1.00 92.69 116 THR A CA 1
ATOM 943 C C . THR A 1 116 ? 9.184 2.563 -8.537 1.00 92.69 116 THR A C 1
ATOM 945 O O . THR A 1 116 ? 10.099 2.191 -9.267 1.00 92.69 116 THR A O 1
ATOM 948 N N . LEU A 1 117 ? 7.904 2.429 -8.893 1.00 91.81 117 LEU A N 1
ATOM 949 C CA . LEU 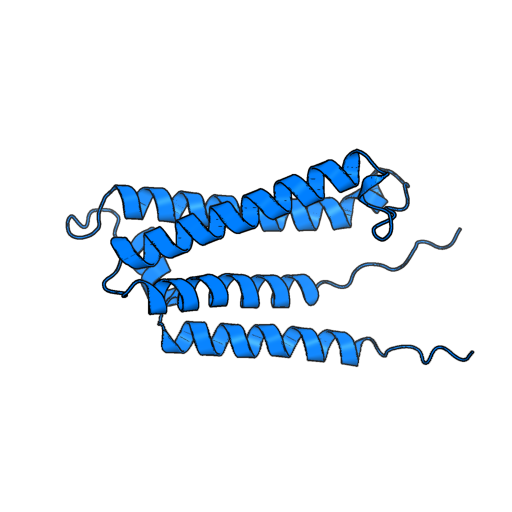A 1 117 ? 7.516 1.840 -10.175 1.00 91.81 117 LEU A CA 1
ATOM 950 C C . LEU A 1 117 ? 7.941 2.727 -11.352 1.00 91.81 117 LEU A C 1
ATOM 952 O O . LEU A 1 117 ? 8.459 2.207 -12.335 1.00 91.81 117 LEU A O 1
ATOM 956 N N . CYS A 1 118 ? 7.821 4.047 -11.234 1.00 92.44 118 CYS A N 1
ATOM 957 C CA . CYS A 1 118 ? 8.166 4.973 -12.312 1.00 92.44 118 CYS A CA 1
ATOM 958 C C . CYS A 1 118 ? 9.682 5.124 -12.528 1.00 92.44 118 CYS A C 1
ATOM 960 O O . CYS A 1 118 ? 10.133 5.276 -13.659 1.00 92.44 118 CYS A O 1
ATOM 962 N N . LYS A 1 119 ? 10.484 5.122 -11.455 1.00 89.94 119 LYS A N 1
ATOM 963 C CA . LYS A 1 119 ? 11.940 5.358 -11.525 1.00 89.94 119 LYS A CA 1
ATOM 964 C C . LYS A 1 119 ? 12.776 4.096 -11.397 1.00 89.94 119 LYS A C 1
ATOM 966 O O . LYS A 1 119 ? 13.881 4.045 -11.922 1.00 89.94 119 LYS A O 1
ATOM 971 N N . GLY A 1 120 ? 12.279 3.092 -10.685 1.00 84.69 120 GLY A N 1
ATOM 972 C CA . GLY A 1 120 ? 12.944 1.799 -10.534 1.00 84.69 120 GLY A CA 1
ATOM 973 C C . GLY A 1 120 ? 12.677 0.847 -11.690 1.00 84.69 120 GLY A C 1
ATOM 974 O O . GLY A 1 120 ? 13.342 -0.178 -11.808 1.00 84.69 120 GLY A O 1
ATOM 975 N N . THR A 1 121 ? 11.709 1.165 -12.547 1.00 85.88 121 THR A N 1
ATOM 976 C CA . THR A 1 121 ? 11.313 0.316 -13.667 1.00 85.88 121 THR A CA 1
ATOM 977 C C . THR A 1 121 ? 11.032 1.169 -14.903 1.00 85.88 121 THR A C 1
ATOM 979 O O . THR A 1 121 ? 10.914 2.384 -14.814 1.00 85.88 121 THR A O 1
ATOM 982 N N . SER A 1 122 ? 10.888 0.532 -16.064 1.00 84.88 122 SER A N 1
ATOM 983 C CA . SER A 1 122 ? 10.521 1.188 -17.324 1.00 84.88 122 SER A CA 1
ATOM 984 C C . SER A 1 122 ? 9.016 1.481 -17.475 1.00 84.88 122 SER A C 1
ATOM 986 O O . SER A 1 122 ? 8.516 1.500 -18.597 1.00 84.88 122 SER A O 1
ATOM 988 N N . LEU A 1 123 ? 8.257 1.629 -16.378 1.00 87.81 123 LEU A N 1
ATOM 989 C CA . LEU A 1 123 ? 6.846 2.021 -16.465 1.00 87.81 123 LEU A CA 1
ATOM 990 C C . LEU A 1 123 ? 6.687 3.537 -16.557 1.00 87.81 123 LEU A C 1
ATOM 992 O O . LEU A 1 123 ? 7.238 4.290 -15.757 1.00 87.81 123 LEU A O 1
ATOM 996 N N . ASP A 1 124 ? 5.787 3.954 -17.442 1.00 92.81 124 ASP A N 1
ATOM 997 C CA . ASP A 1 124 ? 5.280 5.320 -17.458 1.00 92.81 124 ASP A CA 1
ATOM 998 C C . ASP A 1 124 ? 4.517 5.651 -16.170 1.00 92.81 124 ASP A C 1
ATOM 1000 O O . ASP A 1 124 ? 4.010 4.768 -15.463 1.00 92.81 124 ASP A O 1
ATOM 1004 N N . LEU A 1 125 ? 4.365 6.947 -15.897 1.00 93.06 125 LEU A N 1
ATOM 1005 C CA . LEU A 1 125 ? 3.672 7.448 -14.710 1.00 93.06 125 LEU A CA 1
ATOM 1006 C C . LEU A 1 125 ? 2.250 6.881 -14.581 1.00 93.06 125 LEU A C 1
ATOM 1008 O O . LEU A 1 125 ? 1.876 6.407 -13.512 1.00 93.06 125 LEU A O 1
ATOM 1012 N N . PHE A 1 126 ? 1.473 6.868 -15.669 1.00 94.31 126 PHE A N 1
ATOM 1013 C CA . PHE A 1 126 ? 0.093 6.374 -15.646 1.00 94.31 126 PHE A CA 1
ATOM 1014 C C . PHE A 1 126 ? 0.017 4.901 -15.238 1.00 94.31 126 PHE A C 1
ATOM 1016 O O . PHE A 1 126 ? -0.738 4.523 -14.343 1.00 94.31 126 PHE A O 1
ATOM 1023 N N . ARG A 1 127 ? 0.846 4.057 -15.855 1.00 92.62 127 ARG A N 1
ATOM 1024 C CA . ARG A 1 127 ? 0.856 2.631 -15.532 1.00 92.62 127 ARG A CA 1
ATOM 1025 C C . ARG A 1 127 ? 1.431 2.376 -14.134 1.00 92.62 127 ARG A C 1
ATOM 1027 O O . ARG A 1 127 ? 0.989 1.448 -13.465 1.00 92.62 127 ARG A O 1
ATOM 1034 N N . SER A 1 128 ? 2.356 3.218 -13.667 1.00 93.75 128 SER A N 1
ATOM 1035 C CA . SER A 1 128 ? 2.871 3.186 -12.291 1.00 93.75 128 SER A CA 1
ATOM 1036 C C . SER A 1 128 ? 1.781 3.515 -11.269 1.00 93.75 128 SER A C 1
ATOM 1038 O O . SER A 1 128 ? 1.665 2.822 -10.264 1.00 93.75 128 SER A O 1
ATOM 1040 N N . ILE A 1 129 ? 0.933 4.508 -11.555 1.00 95.81 129 ILE A N 1
ATOM 1041 C CA . ILE A 1 129 ? -0.247 4.849 -10.746 1.00 95.81 129 ILE A CA 1
ATOM 1042 C C . ILE A 1 129 ? -1.217 3.668 -10.683 1.00 95.81 129 ILE A C 1
ATOM 1044 O O . ILE A 1 129 ? -1.620 3.265 -9.594 1.00 95.81 129 ILE A O 1
ATOM 1048 N N . VAL A 1 130 ? -1.560 3.071 -11.828 1.00 95.31 130 VAL A N 1
ATOM 1049 C CA . VAL A 1 130 ? -2.469 1.914 -11.873 1.00 95.31 130 VAL A CA 1
ATOM 1050 C C . VAL A 1 130 ? -1.879 0.718 -11.123 1.00 95.31 130 VAL A C 1
ATOM 1052 O O . VAL A 1 130 ? -2.578 0.087 -10.330 1.00 95.31 130 VAL A O 1
ATOM 1055 N N . GLY A 1 131 ? -0.592 0.427 -11.321 1.00 93.50 131 GLY A N 1
ATOM 1056 C CA . GLY A 1 131 ? 0.105 -0.654 -10.628 1.00 93.50 131 GLY A CA 1
ATOM 1057 C C . GLY A 1 131 ? 0.139 -0.440 -9.116 1.00 93.50 131 GLY A C 1
ATOM 1058 O O . GLY A 1 131 ? -0.130 -1.368 -8.354 1.00 93.50 131 GLY A O 1
ATOM 1059 N N . ALA A 1 132 ? 0.378 0.796 -8.672 1.00 94.19 132 ALA A N 1
ATOM 1060 C CA . ALA A 1 132 ? 0.391 1.125 -7.256 1.00 94.19 132 ALA A CA 1
ATOM 1061 C C . ALA A 1 132 ? -0.989 1.034 -6.606 1.00 94.19 132 ALA A C 1
ATOM 1063 O O . ALA A 1 132 ? -1.146 0.434 -5.543 1.00 94.19 132 ALA A O 1
ATOM 1064 N N . SER A 1 133 ? -2.011 1.562 -7.273 1.00 94.81 133 SER A N 1
ATOM 1065 C CA . SER A 1 133 ? -3.392 1.441 -6.815 1.00 94.81 133 SER A CA 1
ATOM 1066 C C . SER A 1 133 ? -3.845 -0.020 -6.777 1.00 94.81 133 SER A C 1
ATOM 1068 O O . SER A 1 133 ? -4.543 -0.415 -5.851 1.00 94.81 133 SER A O 1
ATOM 1070 N N . SER A 1 134 ? -3.388 -0.851 -7.719 1.00 94.75 134 SER A N 1
ATOM 1071 C CA . SER A 1 134 ? -3.679 -2.291 -7.738 1.00 94.75 134 SER A CA 1
ATOM 1072 C C . SER A 1 134 ? -3.167 -2.999 -6.480 1.00 94.75 134 SER A C 1
ATOM 1074 O O . SER A 1 134 ? -3.912 -3.769 -5.877 1.00 94.75 134 SER A O 1
ATOM 1076 N N . TRP A 1 135 ? -1.946 -2.687 -6.024 1.00 93.12 135 TRP A N 1
ATOM 1077 C CA . TRP A 1 135 ? -1.402 -3.199 -4.755 1.00 93.12 135 TRP A CA 1
ATOM 1078 C C . TRP A 1 135 ? -2.291 -2.848 -3.559 1.00 93.12 135 TRP A C 1
ATOM 1080 O O . TRP A 1 135 ? -2.601 -3.710 -2.736 1.00 93.12 135 TRP A O 1
ATOM 1090 N N . TYR A 1 136 ? -2.744 -1.597 -3.491 1.00 91.62 136 TYR A N 1
ATOM 1091 C CA . TYR A 1 136 ? -3.588 -1.107 -2.404 1.00 91.62 136 TYR A CA 1
ATOM 1092 C C . TYR A 1 136 ? -4.994 -1.710 -2.436 1.00 91.62 136 TYR A C 1
ATOM 1094 O O . TYR A 1 136 ? -5.528 -2.069 -1.390 1.00 91.62 136 TYR A O 1
ATOM 1102 N N . ILE A 1 137 ? -5.582 -1.871 -3.624 1.00 92.75 137 ILE A N 1
ATOM 1103 C CA . ILE A 1 137 ? -6.902 -2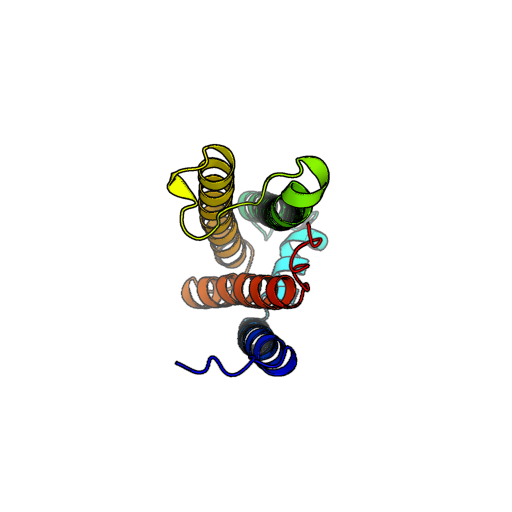.485 -3.804 1.00 92.75 137 ILE A CA 1
ATOM 1104 C C . ILE A 1 137 ? -6.878 -3.956 -3.368 1.00 92.75 137 ILE A C 1
ATOM 1106 O O . ILE A 1 137 ? -7.786 -4.395 -2.661 1.00 92.75 137 ILE A O 1
ATOM 1110 N N . ILE A 1 138 ? -5.835 -4.711 -3.738 1.00 91.69 138 ILE A N 1
ATOM 1111 C CA . ILE A 1 138 ? -5.660 -6.094 -3.269 1.00 91.69 138 ILE A CA 1
ATOM 1112 C C . ILE A 1 138 ? -5.510 -6.113 -1.747 1.00 91.69 138 ILE A C 1
ATOM 1114 O O . ILE A 1 138 ? -6.208 -6.874 -1.081 1.00 91.69 138 ILE A O 1
ATOM 1118 N N . GLY A 1 139 ? -4.646 -5.258 -1.190 1.00 89.62 139 GLY A N 1
ATOM 1119 C CA . GLY A 1 139 ? -4.437 -5.163 0.256 1.00 89.62 139 GLY A CA 1
ATOM 1120 C C . GLY A 1 139 ? -5.725 -4.854 1.021 1.00 89.62 139 GLY A C 1
ATOM 1121 O O . GLY A 1 139 ? -6.042 -5.536 1.992 1.00 89.62 139 GLY A O 1
ATOM 1122 N N . ALA A 1 140 ? -6.515 -3.888 0.550 1.00 87.25 140 ALA A N 1
ATOM 1123 C CA . ALA A 1 140 ? -7.809 -3.548 1.136 1.00 87.25 140 ALA A CA 1
ATOM 1124 C C . ALA A 1 140 ? -8.807 -4.713 1.053 1.00 87.25 140 ALA A C 1
ATOM 1126 O O . ALA A 1 140 ? -9.491 -4.998 2.033 1.00 87.25 140 ALA A O 1
ATOM 1127 N N . GLY A 1 141 ? -8.854 -5.414 -0.085 1.00 86.81 141 GLY A N 1
ATOM 1128 C CA . GLY A 1 141 ? -9.680 -6.608 -0.249 1.00 86.81 141 GLY A CA 1
ATOM 1129 C C . GLY A 1 141 ? -9.292 -7.722 0.726 1.00 86.81 141 GLY A C 1
ATOM 1130 O O . GLY A 1 141 ? -10.164 -8.291 1.376 1.00 86.81 141 GLY A O 1
ATOM 1131 N N . LEU A 1 142 ? -7.991 -7.988 0.889 1.00 88.56 142 LEU A N 1
ATOM 1132 C CA . LEU A 1 142 ? -7.472 -8.981 1.837 1.00 88.56 142 LEU A CA 1
ATOM 1133 C C . LEU A 1 142 ? -7.782 -8.608 3.291 1.00 88.56 142 LEU A C 1
ATOM 1135 O O . LEU A 1 142 ? -8.273 -9.445 4.043 1.00 88.56 142 LEU A O 1
ATOM 1139 N N . LEU A 1 143 ? -7.554 -7.351 3.680 1.00 85.94 143 LEU A N 1
ATOM 1140 C CA . LEU A 1 143 ? -7.902 -6.861 5.017 1.00 85.94 143 LEU A CA 1
ATOM 1141 C C . LEU A 1 143 ? -9.411 -6.941 5.273 1.00 85.94 143 LEU A C 1
ATOM 1143 O O . LEU A 1 143 ? -9.835 -7.281 6.372 1.00 85.94 143 LEU A O 1
ATOM 1147 N N . GLY A 1 144 ? -10.228 -6.682 4.253 1.00 81.56 144 GLY A N 1
ATOM 1148 C CA . GLY A 1 144 ? -11.681 -6.780 4.336 1.00 81.56 144 GLY A CA 1
ATOM 1149 C C . GLY A 1 144 ? -12.217 -8.210 4.458 1.00 81.56 144 GLY A C 1
ATOM 1150 O O . GLY A 1 144 ? -13.369 -8.383 4.858 1.00 81.56 144 GLY A O 1
ATOM 1151 N N . LEU A 1 145 ? -11.413 -9.229 4.134 1.00 85.00 145 LEU A N 1
ATOM 1152 C CA . LEU A 1 145 ? -11.758 -10.631 4.389 1.00 85.00 145 LEU A CA 1
ATOM 1153 C C . LEU A 1 145 ? -11.580 -11.020 5.860 1.00 85.00 145 LEU A C 1
ATOM 1155 O O . LEU A 1 145 ? -12.154 -12.026 6.278 1.00 85.00 145 LEU A O 1
ATOM 1159 N N . ILE A 1 146 ? -10.819 -10.243 6.642 1.00 81.88 146 ILE A N 1
ATOM 1160 C CA . ILE A 1 146 ? -10.611 -10.513 8.065 1.00 81.88 146 ILE A CA 1
ATOM 1161 C C . ILE A 1 146 ? -11.952 -10.317 8.789 1.00 81.88 146 ILE A C 1
ATOM 1163 O O . ILE A 1 146 ? -12.500 -9.209 8.790 1.00 81.88 146 ILE A O 1
ATOM 1167 N N . PRO A 1 147 ? -12.513 -11.371 9.407 1.00 70.69 147 PRO A N 1
ATOM 1168 C CA . PRO A 1 147 ? -13.764 -11.251 10.132 1.00 70.69 147 PRO A CA 1
ATOM 1169 C C . PRO A 1 147 ? -13.538 -10.386 11.373 1.00 70.69 147 PRO A C 1
ATOM 1171 O O . PRO A 1 147 ? -12.760 -10.737 12.256 1.00 70.69 147 PRO A O 1
ATOM 1174 N N . VAL A 1 148 ? -14.231 -9.249 11.451 1.00 66.38 148 VAL A N 1
ATOM 1175 C CA . VAL A 1 148 ? -14.224 -8.424 12.661 1.00 66.38 148 VAL A CA 1
ATOM 1176 C C . VAL A 1 148 ? -15.176 -9.062 13.679 1.00 66.38 148 VAL A C 1
ATOM 1178 O O . VAL A 1 148 ? -16.367 -9.208 13.378 1.00 66.38 148 VAL A O 1
ATOM 1181 N N . PRO A 1 149 ? -14.694 -9.447 14.871 1.00 58.34 149 PRO A N 1
ATOM 1182 C CA . PRO A 1 149 ? -15.541 -10.026 15.903 1.00 58.34 149 PRO A CA 1
ATOM 1183 C C . PRO A 1 149 ? -16.610 -9.013 16.338 1.00 58.34 149 PRO A C 1
ATOM 1185 O O . PRO A 1 149 ? -16.312 -7.882 16.724 1.00 58.34 149 PRO A O 1
ATOM 1188 N N . ARG A 1 150 ? -17.886 -9.408 16.245 1.00 56.66 150 ARG A N 1
ATOM 1189 C CA . ARG A 1 150 ? -19.014 -8.623 16.764 1.00 56.66 150 ARG A CA 1
ATOM 1190 C C . ARG A 1 150 ? -19.197 -8.973 18.237 1.00 56.66 150 ARG A C 1
ATOM 1192 O O . ARG A 1 150 ? -19.585 -10.097 18.501 1.00 56.66 150 ARG A O 1
ATOM 1199 N N . ARG A 1 151 ? -18.913 -7.997 19.114 1.00 58.66 151 ARG A N 1
ATOM 1200 C CA . ARG A 1 151 ? -19.192 -7.897 20.567 1.00 58.66 151 ARG A CA 1
ATOM 1201 C C . ARG A 1 151 ? -19.150 -9.198 21.388 1.00 58.66 151 ARG A C 1
ATOM 1203 O O . ARG A 1 151 ? -19.947 -10.104 21.185 1.00 58.66 151 ARG A O 1
ATOM 1210 N N . ILE A 1 152 ? -18.323 -9.189 22.433 1.00 52.25 152 ILE A N 1
ATOM 1211 C CA . ILE A 1 152 ? -18.575 -10.001 23.630 1.00 52.25 152 ILE A CA 1
ATOM 1212 C C . ILE A 1 152 ? -19.891 -9.462 24.232 1.00 52.25 152 ILE A C 1
ATOM 1214 O O . ILE A 1 152 ? -19.973 -8.246 24.432 1.00 52.25 152 ILE A O 1
ATOM 1218 N N . PRO A 1 153 ? -20.943 -10.286 24.391 1.00 45.66 153 PRO A N 1
ATOM 1219 C CA . PRO A 1 153 ? -22.164 -9.861 25.067 1.00 45.66 153 PRO A CA 1
ATOM 1220 C C . PRO A 1 153 ? -21.842 -9.477 26.518 1.00 45.66 153 PRO A C 1
ATOM 1222 O O . PRO A 1 153 ? -21.020 -10.141 27.149 1.00 45.66 153 PRO A O 1
ATOM 1225 N N . GLU A 1 154 ? -22.442 -8.375 26.978 1.00 46.50 154 GLU A N 1
ATOM 1226 C CA . GLU A 1 154 ? -22.459 -7.976 28.396 1.00 46.50 154 GLU A CA 1
ATOM 1227 C C . GLU A 1 154 ? -23.141 -9.039 29.262 1.00 46.50 154 GLU A C 1
ATOM 1229 O O . GLU A 1 154 ? -24.122 -9.651 28.771 1.00 46.50 154 GLU A O 1
#

Sequence (154 aa):
MSTRPSTPFTHQLRQLRFIAIGSAGMWWTSAFSRMVKVFWYSRGDKSVPMSAKFTSAWSIFVGLAVVAQFLFLIWTPFTRNVQLDYRNWRASPELRGSITVLTVSLVFGWSLLVYTLCKGTSLDLFRSIVGASSWYIIGAGLLGLIPVPRRIPE

Secondary structure (DSSP, 8-state):
-------HHHHHHHHHHHHHHHHHHHHHHTHHHHHHIIIIITSS-TTS-HHHHHHHHHHHHHHHHHHHHHHHHHHHHHHH-----STTTTTSHHHHHHHHHHHHHHHHHHHHHHHHHHHHSS--HHHHHHHHHHHHHHHHHHHHTSPPP-----

pLDDT: mean 82.95, std 12.48, range [39.38, 95.81]

Solvent-accessible surface area (backbone atoms only — not comparable to full-atom values): 8321 Å² total; per-residue (Å²): 136,88,78,77,80,79,55,71,65,62,57,46,55,54,25,50,49,35,32,49,54,12,50,51,38,23,60,77,51,42,34,62,67,48,50,48,38,40,62,65,68,39,78,81,46,82,89,44,45,68,67,22,41,54,32,38,53,50,20,51,51,38,50,51,50,47,53,50,51,52,51,47,60,70,46,43,42,77,78,65,76,47,85,80,55,75,89,55,27,79,77,40,69,66,50,37,50,53,53,49,52,46,51,51,45,50,55,51,25,43,53,30,38,24,49,18,36,35,60,36,39,96,40,52,66,69,52,12,47,48,20,34,50,12,55,50,36,28,51,52,16,56,59,58,61,56,82,75,85,79,71,85,80,131

Radius of gyration: 18.58 Å; Cα contacts (8 Å, |Δi|>4): 143; chains: 1; bounding box: 62×26×46 Å

Nearest PDB structures (foldseek):
  3jbr-assembly1_E  TM=3.300E-01  e=1.338E+00  Oryctolagus cuniculus
  7rkf-assembly1_R  TM=2.575E-01  e=3.647E+00  Human betaherpesvirus 5